Protein AF-A0A9P5T6G3-F1 (afdb_monomer)

Sequence (78 aa):
MVQTGDPLGDGTGGTSIWDRDFEDEFSDDLKHDRPYTLSMANAGPNTNGSQFFITTNATLWLDRKHTIFGRVLSGACD

pLDDT: mean 91.33, std 6.6, range [53.56, 96.44]

InterPro domains:
  IPR002130 Cyclophilin-type peptidyl-prolyl cis-trans isomerase domain [PF00160] (1-75)
  IPR002130 Cyclophilin-type peptidyl-prolyl cis-trans isomerase domain [PR00153] (36-51)
  IPR002130 Cyclophilin-type peptidyl-prolyl cis-trans isomerase domain [PR00153] (51-63)
  IPR002130 Cyclophilin-type peptidyl-prolyl cis-trans isomerase domain [PR00153] (64-78)
  IPR002130 Cyclophilin-type peptidyl-prolyl cis-trans isomerase domain [PS50072] (1-78)
  IPR029000 Cyclophilin-like domain superfamily [G3DSA:2.40.100.10] (1-78)
  IPR029000 Cyclophilin-like domain superfamily [SSF50891] (1-75)
  IPR044666 Cyclophilin-type peptidyl-prolyl cis-trans isomerase, cyclophilin A-like [PTHR45625] (1-75)

Nearest PDB structures (foldseek):
  1zkc-assembly2_B  TM=1.000E+00  e=1.284E-08  Homo sapiens
  7abi-assembly1_t  TM=9.969E-01  e=1.367E-08  Homo sapiens
  1xyh-assembly1_A  TM=1.002E+00  e=1.872E-08  Homo sapiens
  7dvq-assembly1_9  TM=9.954E-01  e=1.872E-08  Homo sapiens
  8i0p-assembly1_9  TM=9.766E-01  e=1.994E-08  Homo sapiens

Secondary structure (DSSP, 8-state):
-EEE--SSSSSS----TTSS-BPPP--TT----SSSEEEEEESSTT-EEEEEEE-SS--GGGTTTS-EEEE--S----

Radius of gyration: 12.5 Å; Cα contacts (8 Å, |Δi|>4): 146; chains: 1; bounding box: 29×27×28 Å

Organism: NCBI:txid152965

Foldseek 3Di:
DAKDQAPVPPPPHFAAPVRAFAAADADPPDALQFFQFKWFDAPFGRRGGRMIDGGGGRDRVCHPVTHTDDGDPDDDDD

Structure (mmCIF, N/CA/C/O backbone):
data_AF-A0A9P5T6G3-F1
#
_entry.id   AF-A0A9P5T6G3-F1
#
loop_
_atom_site.group_PDB
_atom_site.id
_atom_site.type_symbol
_atom_site.label_atom_id
_atom_site.label_alt_id
_atom_site.label_comp_id
_atom_site.label_asym_id
_atom_site.label_entity_id
_atom_site.label_seq_id
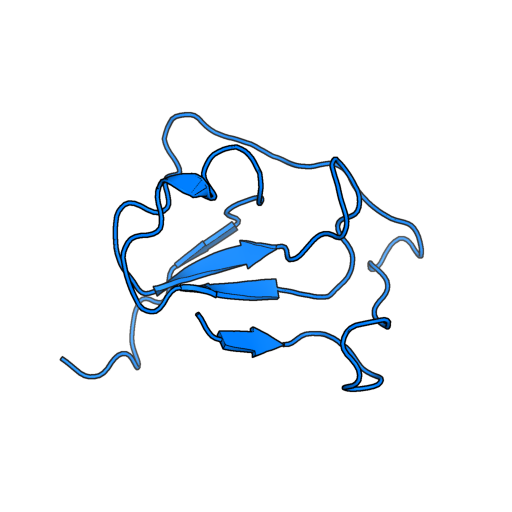_atom_site.pdbx_PDB_ins_code
_atom_site.Cartn_x
_atom_site.Cartn_y
_atom_site.C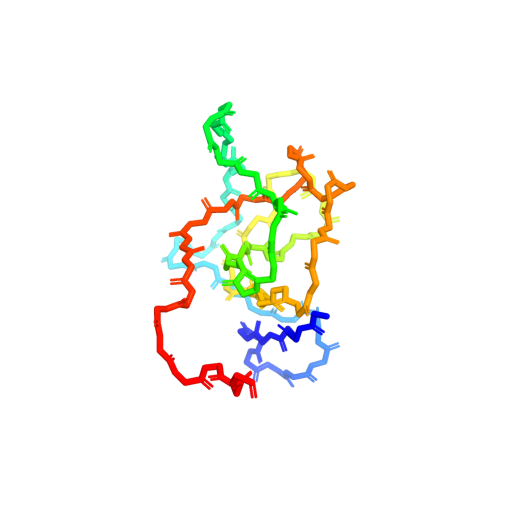artn_z
_atom_site.occupancy
_atom_site.B_iso_or_equiv
_atom_site.auth_seq_id
_atom_site.auth_comp_id
_atom_site.auth_asym_id
_atom_site.auth_atom_id
_atom_site.pdbx_PDB_model_num
ATOM 1 N N . MET A 1 1 ? -1.351 -8.679 8.020 1.00 91.25 1 MET A N 1
ATOM 2 C CA . MET A 1 1 ? -1.494 -8.004 6.713 1.00 91.25 1 MET A CA 1
ATOM 3 C C . MET A 1 1 ? -1.026 -8.949 5.629 1.00 91.25 1 MET A C 1
ATOM 5 O O . MET A 1 1 ? -0.212 -9.816 5.927 1.00 91.25 1 MET A O 1
ATOM 9 N N . VAL A 1 2 ? -1.549 -8.795 4.420 1.00 93.88 2 VAL A N 1
ATOM 10 C CA . VAL A 1 2 ? -1.183 -9.588 3.241 1.00 93.88 2 VAL A CA 1
ATOM 11 C C . VAL A 1 2 ? -0.788 -8.610 2.141 1.00 93.88 2 VAL A C 1
ATOM 13 O O . VAL A 1 2 ? -1.562 -7.698 1.862 1.00 93.88 2 VAL A O 1
ATOM 16 N N . GLN A 1 3 ? 0.403 -8.769 1.563 1.00 94.19 3 GLN A N 1
ATOM 17 C CA . GLN A 1 3 ? 0.977 -7.861 0.562 1.00 94.19 3 GLN A CA 1
ATOM 18 C C . GLN A 1 3 ? 1.033 -8.531 -0.813 1.00 94.19 3 GLN A C 1
ATOM 20 O O . GLN A 1 3 ? 1.240 -9.740 -0.912 1.00 94.19 3 GLN A O 1
ATOM 25 N N . THR A 1 4 ? 0.823 -7.739 -1.862 1.00 93.25 4 THR A N 1
ATOM 26 C CA . THR A 1 4 ? 0.884 -8.154 -3.268 1.00 93.25 4 THR A CA 1
ATOM 27 C C . THR A 1 4 ? 1.233 -6.949 -4.154 1.00 93.25 4 THR A C 1
ATOM 29 O O . THR A 1 4 ? 1.547 -5.871 -3.651 1.00 93.25 4 THR A O 1
ATOM 32 N N . GLY A 1 5 ? 1.179 -7.119 -5.474 1.00 91.06 5 GLY A N 1
ATOM 33 C CA . GLY A 1 5 ? 1.412 -6.046 -6.444 1.00 91.06 5 GLY A CA 1
ATOM 34 C C 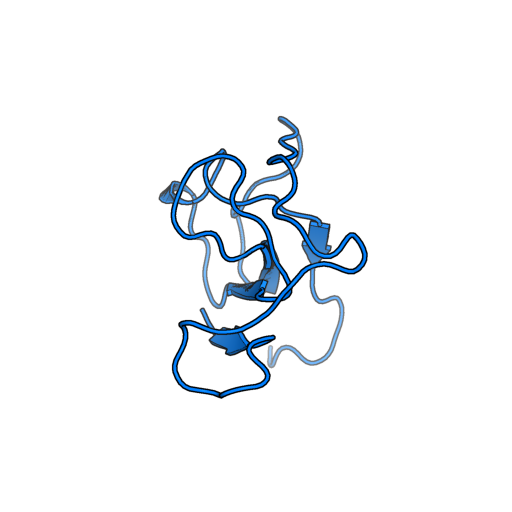. GLY A 1 5 ? 2.866 -5.910 -6.895 1.00 91.06 5 GLY A C 1
ATOM 35 O O . GLY A 1 5 ? 3.197 -4.933 -7.560 1.00 91.06 5 GLY A O 1
ATOM 36 N N . ASP A 1 6 ? 3.717 -6.887 -6.572 1.00 93.31 6 ASP A N 1
ATOM 37 C CA . ASP A 1 6 ? 5.045 -7.037 -7.168 1.00 93.31 6 ASP A CA 1
ATOM 38 C C . ASP A 1 6 ? 4.999 -8.074 -8.313 1.00 93.31 6 ASP A C 1
ATOM 40 O O . ASP A 1 6 ? 4.731 -9.250 -8.048 1.00 93.31 6 ASP A O 1
ATOM 44 N N . PRO A 1 7 ? 5.267 -7.679 -9.573 1.00 90.06 7 PRO A N 1
ATOM 45 C CA . PRO A 1 7 ? 5.357 -8.600 -10.708 1.00 90.06 7 PRO A CA 1
ATOM 46 C C . PRO A 1 7 ? 6.482 -9.640 -10.603 1.00 90.06 7 PRO A C 1
ATOM 48 O O . PRO A 1 7 ? 6.378 -10.697 -11.224 1.00 90.06 7 PRO A O 1
ATOM 51 N N . LEU A 1 8 ? 7.558 -9.340 -9.866 1.00 89.50 8 LEU A N 1
ATOM 52 C CA . LEU A 1 8 ? 8.704 -10.238 -9.685 1.00 89.50 8 LEU A CA 1
ATOM 53 C C . LEU A 1 8 ? 8.479 -11.237 -8.543 1.00 89.50 8 LEU A C 1
ATOM 55 O O . LEU A 1 8 ? 9.041 -12.331 -8.558 1.00 89.50 8 LEU A O 1
ATOM 59 N N . GLY A 1 9 ? 7.625 -10.881 -7.582 1.00 88.25 9 GLY A N 1
ATOM 60 C CA . GLY A 1 9 ? 7.277 -11.717 -6.435 1.00 88.25 9 GLY A CA 1
ATOM 61 C C . GLY A 1 9 ? 8.377 -11.830 -5.374 1.00 88.25 9 GLY A C 1
ATOM 62 O O . GLY A 1 9 ? 8.298 -12.723 -4.531 1.00 88.25 9 GLY A O 1
ATOM 63 N N . ASP A 1 10 ? 9.386 -10.955 -5.401 1.00 89.50 10 ASP A N 1
ATOM 64 C CA . ASP A 1 10 ? 10.502 -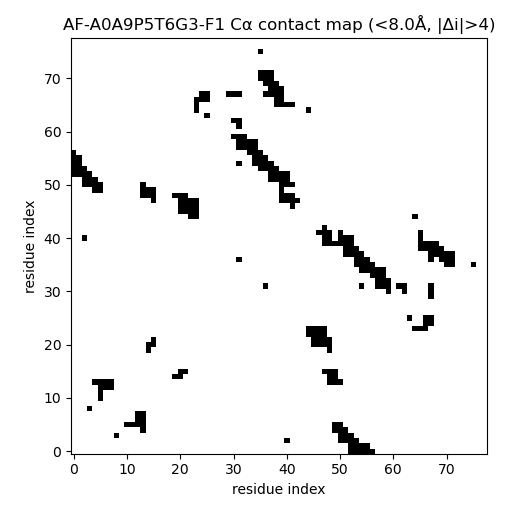10.929 -4.443 1.00 89.50 10 ASP A CA 1
ATOM 65 C C . ASP A 1 10 ? 10.429 -9.754 -3.447 1.00 89.50 10 ASP A C 1
ATOM 67 O O . ASP A 1 10 ? 11.235 -9.664 -2.519 1.00 89.50 10 ASP A O 1
ATOM 71 N N . GLY A 1 11 ? 9.427 -8.887 -3.601 1.00 83.62 11 GLY A N 1
ATOM 72 C CA . GLY A 1 11 ? 9.171 -7.713 -2.774 1.00 83.62 11 GLY A CA 1
ATOM 73 C C . GLY A 1 11 ? 9.938 -6.465 -3.207 1.00 83.62 11 GLY A C 1
ATOM 74 O O . GLY A 1 11 ? 9.754 -5.415 -2.590 1.00 83.62 11 GLY A O 1
ATOM 75 N N . THR A 1 12 ? 10.769 -6.541 -4.250 1.00 85.50 12 THR A N 1
ATOM 76 C CA . THR A 1 12 ? 11.609 -5.423 -4.714 1.00 85.50 12 THR A CA 1
ATOM 77 C C . THR A 1 12 ? 11.123 -4.795 -6.015 1.00 85.50 12 THR A C 1
ATOM 79 O O . THR A 1 12 ? 11.528 -3.679 -6.341 1.00 85.50 12 THR A O 1
ATOM 82 N N . GLY A 1 13 ? 10.258 -5.491 -6.755 1.00 83.06 13 GLY A N 1
ATOM 83 C CA . GLY A 1 13 ? 9.734 -5.021 -8.031 1.00 83.06 13 GLY A CA 1
ATOM 84 C C . GLY A 1 13 ? 8.434 -4.224 -7.926 1.00 83.06 13 GLY A C 1
ATOM 85 O O . GLY A 1 13 ? 7.849 -4.033 -6.860 1.00 83.06 13 GLY A O 1
ATOM 86 N N . GLY A 1 14 ? 7.961 -3.771 -9.084 1.00 85.56 14 GLY A N 1
ATOM 87 C CA . GLY A 1 14 ? 6.718 -3.017 -9.215 1.00 85.56 14 GLY A CA 1
ATOM 88 C C . GLY A 1 14 ? 6.948 -1.536 -9.493 1.00 85.56 14 GLY A C 1
ATOM 89 O O . GLY A 1 14 ? 7.679 -0.862 -8.780 1.00 85.56 14 GLY A O 1
ATOM 90 N N . THR A 1 15 ? 6.305 -1.032 -10.543 1.00 90.69 15 THR A N 1
ATOM 91 C CA . THR A 1 15 ? 6.367 0.374 -10.961 1.00 90.69 15 THR A CA 1
ATOM 92 C C . THR A 1 15 ? 4.955 0.930 -11.054 1.00 90.69 15 THR A C 1
ATOM 94 O O . THR A 1 15 ? 3.999 0.188 -11.300 1.00 90.69 15 THR A O 1
ATOM 97 N N . SER A 1 16 ? 4.803 2.232 -10.838 1.00 92.25 16 SER A N 1
ATOM 98 C CA . SER A 1 16 ? 3.518 2.889 -11.056 1.00 92.25 16 SER A CA 1
ATOM 99 C C . SER A 1 16 ? 3.218 3.017 -12.556 1.00 92.25 16 SER A C 1
ATOM 101 O O . SER A 1 16 ? 4.083 2.844 -13.415 1.00 92.25 16 SER A O 1
ATOM 103 N N . ILE A 1 17 ? 1.990 3.408 -12.893 1.00 93.38 17 ILE A N 1
ATOM 104 C CA . ILE A 1 17 ? 1.611 3.696 -14.286 1.00 93.38 17 ILE A CA 1
ATOM 105 C C . ILE A 1 17 ? 2.379 4.883 -14.894 1.00 93.38 17 ILE A C 1
ATOM 107 O O . ILE A 1 17 ? 2.383 5.051 -16.111 1.00 93.38 17 ILE A O 1
ATOM 111 N N . TRP A 1 18 ? 3.002 5.718 -14.056 1.00 91.81 18 TRP A N 1
ATOM 112 C CA . TRP A 1 18 ? 3.799 6.871 -14.477 1.00 91.81 18 TRP A CA 1
ATOM 113 C C . TRP A 1 18 ? 5.280 6.532 -14.673 1.00 91.81 18 TRP A C 1
ATOM 115 O O . TRP A 1 18 ? 6.067 7.443 -14.926 1.00 91.81 18 TRP A O 1
ATOM 125 N N . ASP A 1 19 ? 5.652 5.255 -14.532 1.00 90.38 19 ASP A N 1
ATOM 126 C CA . ASP A 1 19 ? 7.030 4.753 -14.603 1.00 90.38 19 ASP A CA 1
ATOM 127 C C . ASP A 1 19 ? 7.997 5.464 -13.635 1.00 90.38 19 ASP A C 1
ATOM 129 O O . ASP A 1 19 ? 9.186 5.645 -13.891 1.00 90.38 19 ASP A O 1
ATOM 133 N N . ARG A 1 20 ? 7.446 5.936 -12.513 1.00 91.25 20 ARG A N 1
ATOM 134 C CA . ARG A 1 20 ? 8.158 6.595 -11.416 1.00 91.25 20 ARG A CA 1
ATOM 135 C C . ARG A 1 20 ? 7.387 6.438 -10.116 1.00 91.25 20 ARG A C 1
ATOM 137 O O . ARG A 1 20 ? 6.171 6.238 -10.143 1.00 91.25 20 ARG A O 1
ATOM 144 N N . ASP A 1 21 ? 8.066 6.619 -8.998 1.00 92.69 21 ASP A N 1
ATOM 145 C CA . ASP A 1 21 ? 7.405 6.687 -7.700 1.00 92.69 21 ASP A CA 1
ATOM 146 C C . ASP A 1 21 ? 6.459 7.893 -7.615 1.00 92.69 21 ASP A C 1
ATOM 148 O O . ASP A 1 21 ? 6.693 8.938 -8.239 1.00 92.69 21 ASP A O 1
ATOM 152 N N . PHE A 1 22 ? 5.385 7.748 -6.840 1.00 93.12 22 PHE A N 1
ATOM 153 C CA . PHE A 1 22 ? 4.450 8.836 -6.560 1.00 93.12 22 PHE A CA 1
ATOM 154 C C . PHE A 1 22 ? 4.286 9.109 -5.062 1.00 93.12 22 PHE A C 1
ATOM 156 O O . PHE A 1 22 ? 4.664 8.308 -4.202 1.00 93.12 22 PHE A O 1
ATOM 163 N N . GLU A 1 23 ? 3.756 10.296 -4.771 1.00 95.19 23 GLU A N 1
ATOM 164 C CA . GLU A 1 23 ? 3.649 10.855 -3.426 1.00 95.19 23 GLU A CA 1
ATOM 165 C C . GLU A 1 23 ? 2.672 10.099 -2.523 1.00 95.19 23 GLU A C 1
ATOM 167 O O . GLU A 1 23 ? 1.767 9.408 -2.991 1.00 95.19 23 GLU A O 1
ATOM 172 N N . ASP A 1 24 ? 2.888 10.202 -1.212 1.00 93.94 24 ASP A N 1
ATOM 173 C CA . ASP A 1 24 ? 1.942 9.697 -0.227 1.00 93.94 24 ASP A CA 1
ATOM 174 C C . ASP A 1 24 ? 0.774 10.677 -0.068 1.00 93.94 24 ASP A C 1
ATOM 176 O O . ASP A 1 24 ? 0.952 11.859 0.230 1.00 93.94 24 ASP A O 1
ATOM 180 N N . GLU A 1 25 ? -0.443 10.158 -0.173 1.00 94.94 25 GLU A N 1
ATOM 181 C CA . GLU A 1 25 ? -1.670 10.884 0.138 1.00 94.94 25 GLU A CA 1
ATOM 182 C C . GLU A 1 25 ? -2.185 10.475 1.526 1.00 94.94 25 GLU A C 1
ATOM 184 O O . GLU A 1 25 ? -2.397 9.290 1.809 1.00 94.94 25 GLU A O 1
ATOM 189 N N . PHE A 1 26 ? -2.392 11.454 2.414 1.00 93.56 26 PHE A N 1
ATOM 190 C CA . PHE A 1 26 ? -2.910 11.232 3.767 1.00 93.56 26 PHE A CA 1
ATOM 191 C C . PHE A 1 26 ? -4.148 12.089 4.030 1.00 93.56 26 PHE A C 1
ATOM 193 O O . PHE A 1 26 ? -4.177 13.273 3.700 1.00 93.56 26 PHE A O 1
ATOM 200 N N . SER A 1 27 ? -5.142 11.502 4.695 1.00 91.62 27 SER A N 1
ATOM 201 C CA . SER A 1 27 ? -6.344 12.188 5.174 1.00 91.62 27 SER A CA 1
ATOM 202 C C . SER A 1 27 ? -6.547 11.898 6.657 1.00 91.62 27 SER A C 1
ATOM 204 O O . SER 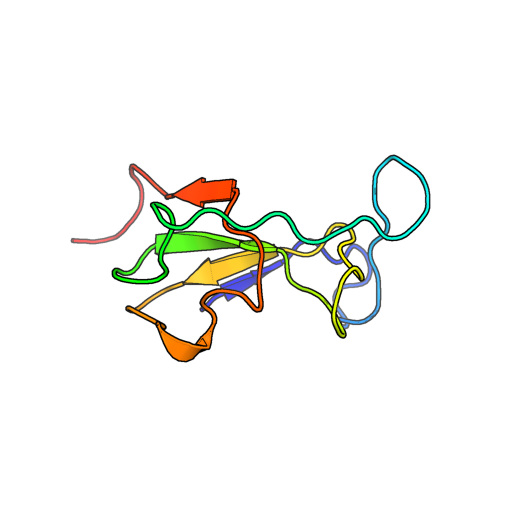A 1 27 ? -6.324 10.772 7.100 1.00 91.62 27 SER A O 1
ATOM 206 N N . ASP A 1 28 ? -6.994 12.895 7.422 1.00 90.56 28 ASP A N 1
ATOM 207 C CA . ASP A 1 28 ? -7.262 12.743 8.858 1.00 90.56 28 ASP A CA 1
ATOM 208 C C . ASP A 1 28 ? -8.463 11.817 9.142 1.00 90.56 28 ASP A C 1
ATOM 210 O O . ASP A 1 28 ? -8.571 11.254 10.238 1.00 90.56 28 ASP A O 1
ATOM 214 N N . ASP A 1 29 ? -9.324 11.608 8.140 1.00 92.12 29 ASP A N 1
ATOM 215 C CA . ASP A 1 29 ? -10.493 10.725 8.205 1.00 92.12 29 ASP A CA 1
ATOM 216 C C . ASP A 1 29 ? -10.154 9.252 7.920 1.00 92.12 29 ASP A C 1
ATOM 218 O O . ASP A 1 29 ? -10.927 8.351 8.261 1.00 92.12 29 ASP A O 1
ATOM 222 N N . LEU A 1 30 ? -9.002 8.982 7.296 1.00 93.56 30 LEU A N 1
ATOM 223 C CA . LEU A 1 30 ? -8.592 7.638 6.897 1.00 93.56 30 LEU A CA 1
ATOM 224 C C . LEU A 1 30 ? -7.573 7.079 7.888 1.00 93.56 30 LEU A C 1
ATOM 226 O O . LEU A 1 30 ? -6.472 7.604 8.040 1.00 93.56 30 LEU A O 1
ATOM 230 N N . LYS A 1 31 ? -7.945 5.985 8.560 1.00 94.75 31 LYS A N 1
ATOM 231 C CA . LYS A 1 31 ? -7.123 5.331 9.587 1.00 94.75 31 LYS A CA 1
ATOM 232 C C . LYS A 1 31 ? -7.150 3.819 9.435 1.00 94.75 31 LYS A C 1
ATOM 234 O O . LYS A 1 31 ? -8.173 3.237 9.064 1.00 94.75 31 LYS A O 1
ATOM 239 N N . HIS A 1 32 ? -6.058 3.168 9.819 1.00 95.00 32 HIS A N 1
ATOM 240 C CA . HIS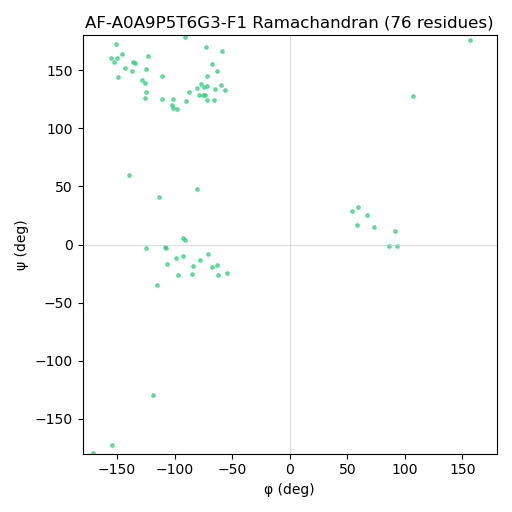 A 1 32 ? -5.960 1.717 9.958 1.00 95.00 32 HIS A CA 1
ATOM 241 C C . HIS A 1 32 ? -6.573 1.254 11.295 1.00 95.00 32 HIS A C 1
ATOM 243 O O . HIS A 1 32 ? -5.976 0.486 12.051 1.00 95.00 32 HIS A O 1
ATOM 249 N N . ASP A 1 33 ? -7.773 1.749 11.600 1.00 94.50 33 ASP A N 1
ATOM 250 C CA . ASP A 1 33 ? -8.500 1.554 12.860 1.00 94.50 33 ASP A CA 1
ATOM 251 C C . ASP A 1 33 ? -9.178 0.182 12.983 1.00 94.50 33 ASP A C 1
ATOM 253 O O . ASP A 1 33 ? -9.610 -0.211 14.064 1.00 94.50 33 ASP A O 1
ATOM 257 N N . ARG A 1 34 ? -9.276 -0.553 11.875 1.00 92.88 34 ARG A N 1
ATOM 258 C CA . ARG A 1 34 ? -9.958 -1.845 11.785 1.00 92.88 34 ARG A CA 1
ATOM 259 C C . ARG A 1 34 ? -9.305 -2.725 10.706 1.00 92.88 34 ARG A C 1
ATOM 261 O O . ARG A 1 34 ? -8.593 -2.201 9.834 1.00 92.88 34 ARG A O 1
ATOM 268 N N . PRO A 1 35 ? -9.525 -4.052 10.746 1.00 93.88 35 PRO A N 1
ATOM 269 C CA . PRO A 1 35 ? -9.037 -4.958 9.713 1.00 93.88 35 PRO A CA 1
ATOM 270 C C . PRO A 1 35 ? -9.581 -4.611 8.322 1.00 93.88 35 PRO A C 1
ATOM 272 O O . PRO A 1 35 ? -10.534 -3.847 8.158 1.00 93.88 35 PRO A O 1
ATOM 275 N N . TYR A 1 36 ? -8.960 -5.216 7.316 1.00 94.69 36 TYR A N 1
ATOM 276 C CA . TYR A 1 36 ? -9.346 -5.165 5.911 1.00 94.69 36 TYR A CA 1
ATOM 277 C C . TYR A 1 36 ? -9.205 -3.791 5.244 1.00 94.69 36 TYR A C 1
ATOM 279 O O . TYR A 1 36 ? -9.871 -3.495 4.251 1.00 94.69 36 TYR A O 1
ATOM 287 N N . THR A 1 37 ? -8.316 -2.952 5.776 1.00 95.81 37 THR A N 1
ATOM 288 C CA . THR A 1 37 ? -7.948 -1.660 5.182 1.00 95.81 37 THR A CA 1
ATOM 289 C C . THR A 1 37 ? -6.932 -1.880 4.060 1.00 95.81 37 THR A C 1
ATOM 291 O O . THR A 1 37 ? -6.007 -2.677 4.228 1.00 95.81 37 THR A O 1
ATOM 294 N N . LEU A 1 38 ? -7.136 -1.211 2.922 1.00 95.81 38 LEU A N 1
ATOM 295 C CA . LEU A 1 38 ? -6.334 -1.330 1.704 1.00 95.81 38 LEU A CA 1
ATOM 296 C C . LEU A 1 38 ? -5.389 -0.130 1.582 1.00 95.81 38 LEU A C 1
ATOM 298 O O . LEU A 1 38 ? -5.858 1.013 1.510 1.00 95.81 38 LEU A O 1
ATOM 302 N N . SER A 1 39 ? -4.085 -0.404 1.546 1.00 96.31 39 SER A N 1
ATOM 303 C CA . SER A 1 39 ? -3.056 0.637 1.621 1.00 96.31 39 SER A CA 1
ATOM 304 C C . SER A 1 39 ? -1.844 0.345 0.743 1.00 96.31 39 SER A C 1
ATOM 306 O O . SER A 1 39 ? -1.523 -0.815 0.483 1.00 96.31 39 SER A O 1
ATOM 308 N N . MET A 1 40 ? -1.169 1.399 0.285 1.00 96.00 40 MET A N 1
ATOM 309 C CA . MET A 1 40 ? 0.029 1.290 -0.552 1.00 96.00 40 MET A CA 1
ATOM 310 C C . MET A 1 40 ? 1.230 0.793 0.258 1.00 96.00 40 MET A C 1
ATOM 312 O O . MET A 1 40 ? 1.475 1.257 1.374 1.00 96.00 40 MET A O 1
ATOM 316 N N . ALA A 1 41 ? 2.001 -0.131 -0.315 1.00 93.75 41 ALA A N 1
ATOM 317 C CA . ALA A 1 41 ? 3.310 -0.491 0.210 1.00 93.75 41 ALA A CA 1
ATOM 318 C C . ALA A 1 41 ? 4.357 0.456 -0.392 1.00 93.75 41 ALA A C 1
ATOM 320 O O . ALA A 1 41 ? 4.389 0.660 -1.604 1.00 93.75 41 ALA A O 1
ATOM 321 N N . ASN A 1 42 ? 5.206 1.023 0.461 1.00 91.19 42 ASN A N 1
ATOM 322 C CA . ASN A 1 42 ? 6.279 1.932 0.071 1.00 91.19 42 ASN A CA 1
ATOM 323 C C . ASN A 1 42 ? 7.583 1.537 0.792 1.00 91.19 42 ASN A C 1
ATOM 325 O O . ASN A 1 42 ? 7.556 0.876 1.835 1.00 91.19 42 ASN A O 1
ATOM 329 N N . ALA A 1 43 ? 8.729 1.910 0.220 1.00 87.56 43 ALA A N 1
ATOM 330 C CA . ALA A 1 43 ? 10.062 1.688 0.798 1.00 87.56 43 ALA A CA 1
ATOM 331 C C . ALA A 1 43 ? 10.550 2.886 1.645 1.00 87.56 43 ALA A C 1
ATOM 333 O O . ALA A 1 43 ? 11.688 2.922 2.114 1.00 87.56 43 ALA A O 1
ATOM 334 N N . GLY A 1 44 ? 9.682 3.878 1.836 1.00 88.88 44 GLY A N 1
ATOM 335 C CA . GLY A 1 44 ? 9.955 5.166 2.456 1.00 88.88 44 GLY A CA 1
ATOM 336 C C . GLY A 1 44 ? 8.942 6.220 1.988 1.00 88.88 44 GLY A C 1
ATOM 337 O O . GLY A 1 44 ? 8.104 5.925 1.132 1.00 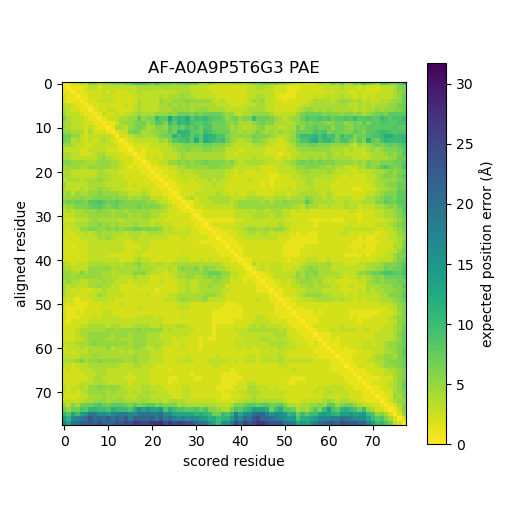88.88 44 GLY A O 1
ATOM 338 N N . PRO A 1 45 ? 9.007 7.450 2.524 1.00 90.00 45 PRO A N 1
ATOM 339 C CA . PRO A 1 45 ? 8.077 8.512 2.147 1.00 90.00 45 PRO A CA 1
ATOM 340 C C . PRO A 1 45 ? 8.090 8.779 0.637 1.00 90.00 45 PRO A C 1
ATOM 342 O O . PRO A 1 45 ? 9.165 8.945 0.060 1.00 90.00 45 PRO A O 1
ATOM 345 N N . ASN A 1 46 ? 6.909 8.873 0.024 1.00 90.75 46 ASN A N 1
ATOM 346 C CA . ASN A 1 46 ? 6.703 9.173 -1.400 1.00 90.75 46 ASN A CA 1
ATOM 347 C C . ASN A 1 46 ? 7.349 8.168 -2.375 1.00 90.75 46 ASN A C 1
ATOM 349 O O . ASN A 1 46 ? 7.795 8.555 -3.454 1.00 90.75 46 ASN A O 1
ATOM 353 N N . THR A 1 47 ? 7.423 6.890 -1.991 1.00 91.62 47 THR A N 1
ATOM 354 C CA . THR A 1 47 ? 7.949 5.801 -2.843 1.00 91.62 47 THR A CA 1
ATOM 355 C C . THR A 1 47 ? 6.856 4.805 -3.225 1.00 91.62 47 THR A C 1
ATOM 357 O O . THR A 1 47 ? 7.041 3.589 -3.169 1.00 91.62 47 THR A O 1
ATOM 360 N N . ASN A 1 48 ? 5.661 5.317 -3.537 1.00 92.12 48 ASN A N 1
ATOM 361 C CA . ASN A 1 48 ? 4.550 4.461 -3.933 1.00 92.12 48 ASN A CA 1
ATOM 362 C C . ASN A 1 48 ? 4.749 3.959 -5.369 1.00 92.12 48 ASN A C 1
ATOM 364 O O . ASN A 1 48 ? 4.962 4.746 -6.292 1.00 92.12 48 ASN A O 1
ATOM 368 N N . GLY A 1 49 ? 4.642 2.641 -5.543 1.00 92.56 49 GLY A N 1
ATOM 369 C CA . GLY A 1 49 ? 4.727 1.949 -6.831 1.00 92.56 49 GLY A CA 1
ATOM 370 C C . GLY A 1 49 ? 3.433 1.197 -7.150 1.00 92.56 49 GLY A C 1
ATOM 371 O O . GLY A 1 49 ? 2.341 1.753 -7.066 1.00 92.56 49 GLY A O 1
ATOM 372 N N . SER A 1 50 ? 3.538 -0.086 -7.502 1.00 94.31 50 SER A N 1
ATOM 373 C CA . SER A 1 50 ? 2.373 -0.965 -7.725 1.00 94.31 50 SER A CA 1
ATOM 374 C C . SER A 1 50 ? 2.020 -1.859 -6.535 1.00 94.31 50 SER A C 1
ATOM 376 O O . SER A 1 50 ? 0.970 -2.504 -6.541 1.00 94.31 50 SER A O 1
ATOM 378 N N . GLN A 1 51 ? 2.894 -1.938 -5.532 1.00 95.12 51 GLN A N 1
ATOM 379 C CA . GLN A 1 51 ? 2.697 -2.820 -4.391 1.00 95.12 51 GLN A CA 1
ATOM 380 C C . GLN A 1 51 ? 1.670 -2.245 -3.408 1.00 95.12 51 GLN A C 1
ATOM 382 O O . GLN A 1 51 ? 1.683 -1.059 -3.077 1.00 95.12 51 GLN A O 1
ATOM 387 N N . PHE A 1 52 ? 0.798 -3.104 -2.889 1.00 95.75 52 PHE A N 1
ATOM 388 C CA . PHE A 1 52 ? -0.199 -2.740 -1.885 1.00 95.75 52 PHE A CA 1
ATOM 389 C C . PHE A 1 52 ? -0.438 -3.896 -0.917 1.00 95.75 52 PHE A C 1
ATOM 391 O O . PHE A 1 52 ? -0.088 -5.051 -1.178 1.00 95.75 52 PHE A O 1
ATOM 398 N N . PHE A 1 53 ? -1.056 -3.592 0.217 1.00 95.69 53 PHE A N 1
ATOM 399 C CA . PHE A 1 53 ? -1.401 -4.586 1.218 1.00 95.69 53 PHE A CA 1
ATOM 400 C C . PHE A 1 53 ? -2.812 -4.403 1.766 1.00 95.69 53 PHE A C 1
ATOM 402 O O . PHE A 1 53 ? -3.398 -3.320 1.743 1.00 95.69 53 PHE A O 1
ATOM 409 N N . ILE A 1 54 ? -3.339 -5.505 2.298 1.00 95.94 54 ILE A N 1
ATOM 410 C CA . ILE A 1 54 ? -4.596 -5.555 3.039 1.00 95.94 54 ILE A CA 1
ATOM 411 C C . ILE A 1 54 ? -4.274 -5.839 4.503 1.00 95.94 54 ILE A C 1
ATOM 413 O O . ILE A 1 54 ? -3.603 -6.829 4.827 1.00 95.94 54 ILE A O 1
ATOM 417 N N . THR A 1 55 ? -4.742 -4.996 5.419 1.00 95.56 55 THR A N 1
ATOM 418 C CA . THR A 1 55 ? -4.592 -5.272 6.851 1.00 95.56 55 THR A CA 1
ATOM 419 C C . THR A 1 55 ? -5.511 -6.415 7.278 1.00 95.56 55 THR A C 1
ATOM 421 O O . THR A 1 55 ? -6.61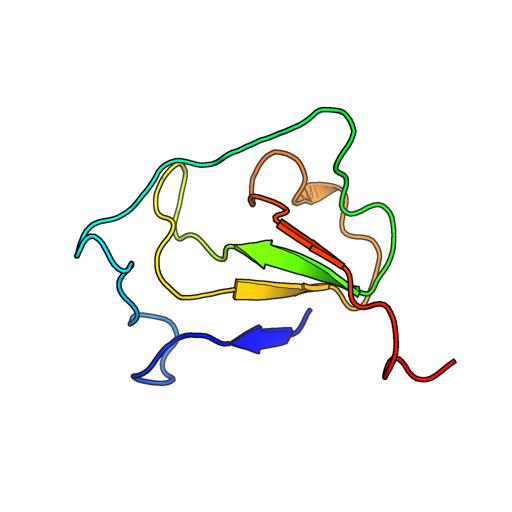8 -6.571 6.781 1.00 95.56 55 THR A O 1
ATOM 424 N N . THR A 1 56 ? -5.061 -7.245 8.216 1.00 94.19 56 THR A N 1
ATOM 425 C CA . THR A 1 56 ? -5.874 -8.331 8.806 1.00 94.19 56 THR A CA 1
ATOM 426 C C . THR A 1 56 ? -6.269 -8.025 10.251 1.00 94.19 56 THR A C 1
ATOM 428 O O . THR A 1 56 ? -6.964 -8.805 10.885 1.00 94.19 56 THR A O 1
ATOM 431 N N . ASN A 1 57 ? -5.804 -6.895 10.783 1.00 94.31 57 ASN A N 1
ATOM 432 C CA . ASN A 1 57 ? -6.125 -6.363 12.102 1.00 94.31 57 ASN A CA 1
ATOM 433 C C . ASN A 1 57 ? -6.025 -4.824 12.038 1.00 94.31 57 ASN A C 1
ATOM 435 O O . ASN A 1 57 ? -5.569 -4.288 11.023 1.00 94.31 57 ASN A O 1
ATOM 439 N N . ALA A 1 58 ? -6.433 -4.122 13.092 1.00 94.81 58 ALA A N 1
ATOM 440 C CA . ALA A 1 58 ? -6.143 -2.702 13.257 1.00 94.81 58 ALA A CA 1
ATOM 441 C C . ALA A 1 58 ? -4.625 -2.488 13.404 1.00 94.81 58 ALA A C 1
ATOM 443 O O . ALA A 1 58 ? -3.953 -3.197 14.157 1.00 94.81 58 ALA A O 1
ATOM 444 N N . THR A 1 59 ? -4.079 -1.516 12.677 1.00 94.81 59 THR A N 1
ATOM 445 C CA . THR A 1 59 ? -2.636 -1.243 12.597 1.00 94.81 59 THR A CA 1
ATOM 446 C C . THR A 1 59 ? -2.363 0.260 12.615 1.00 94.81 59 THR A C 1
ATOM 448 O O . THR A 1 59 ? -1.772 0.804 11.686 1.00 94.81 59 THR A O 1
ATOM 451 N N . LEU A 1 60 ? -2.785 0.942 13.684 1.00 93.75 60 LEU A N 1
ATOM 452 C CA . LEU A 1 60 ? -2.691 2.407 13.839 1.00 93.75 60 LEU A CA 1
ATOM 453 C C . LEU A 1 60 ? -1.267 2.972 13.656 1.00 93.75 60 LEU A C 1
ATOM 455 O O . LEU A 1 60 ? -1.093 4.126 13.292 1.00 93.75 60 LEU A O 1
ATOM 459 N N . TRP A 1 61 ? -0.222 2.168 13.873 1.00 92.94 61 TRP A N 1
ATOM 460 C CA . TRP A 1 61 ? 1.174 2.587 13.671 1.00 92.94 61 TRP A CA 1
ATOM 461 C C . TRP A 1 61 ? 1.578 2.764 12.195 1.00 92.94 61 TRP A C 1
ATOM 463 O O . TRP A 1 61 ? 2.698 3.219 11.931 1.00 92.94 61 TRP A O 1
ATOM 473 N N . LEU A 1 62 ? 0.708 2.367 11.257 1.00 92.88 62 LEU A N 1
ATOM 474 C CA . LEU A 1 62 ? 0.846 2.577 9.812 1.00 92.88 62 LEU A CA 1
ATOM 475 C C . LEU A 1 62 ? 0.155 3.867 9.339 1.00 92.88 62 LEU A C 1
ATOM 477 O O . LEU A 1 62 ? 0.357 4.283 8.195 1.00 92.88 62 LEU A O 1
ATOM 481 N N . ASP A 1 63 ? -0.633 4.514 10.204 1.00 91.44 63 ASP A N 1
ATOM 482 C CA . ASP A 1 63 ? -1.265 5.795 9.893 1.00 91.44 63 ASP A CA 1
ATOM 483 C C . ASP A 1 63 ? -0.194 6.843 9.578 1.00 91.44 63 ASP A C 1
ATOM 485 O O . ASP A 1 63 ? 0.839 6.927 10.248 1.00 91.44 63 ASP A O 1
ATOM 489 N N . ARG A 1 64 ? -0.442 7.640 8.533 1.00 90.44 64 ARG A N 1
ATOM 490 C CA . ARG A 1 64 ? 0.496 8.653 8.014 1.00 90.44 64 ARG A CA 1
ATOM 491 C C . ARG A 1 64 ? 1.862 8.106 7.566 1.00 90.44 64 ARG A C 1
ATOM 493 O O . ARG A 1 64 ? 2.808 8.877 7.430 1.00 90.44 64 ARG A O 1
ATOM 500 N N . LYS A 1 65 ? 1.973 6.790 7.357 1.00 92.50 65 LYS A N 1
ATOM 501 C CA . LYS A 1 65 ? 3.136 6.139 6.728 1.00 92.50 65 LYS A CA 1
ATOM 502 C C . LYS A 1 65 ? 2.785 5.480 5.406 1.00 92.50 65 LYS A C 1
ATOM 504 O O . LYS A 1 65 ? 3.603 5.479 4.500 1.00 92.50 65 LYS A O 1
ATOM 509 N N . HIS A 1 66 ? 1.577 4.935 5.316 1.00 94.31 66 HIS A N 1
ATOM 510 C CA . HIS A 1 66 ? 1.063 4.286 4.118 1.00 94.31 66 HIS A CA 1
ATOM 511 C C . HIS A 1 66 ? -0.254 4.933 3.711 1.00 94.31 66 HIS A C 1
ATOM 513 O O . HIS A 1 66 ? -1.145 5.114 4.548 1.00 94.31 66 HIS A O 1
ATOM 519 N N . THR A 1 67 ? -0.372 5.283 2.433 1.00 95.81 67 THR A N 1
ATOM 520 C CA . THR A 1 67 ? -1.596 5.846 1.859 1.00 95.81 67 THR A CA 1
ATOM 521 C C . THR A 1 67 ? -2.710 4.816 1.875 1.00 95.81 67 THR A C 1
ATOM 523 O O . THR A 1 67 ? -2.560 3.723 1.330 1.00 95.81 67 THR A O 1
ATOM 526 N N . ILE A 1 68 ? -3.835 5.180 2.486 1.00 96.44 68 ILE A N 1
ATOM 527 C CA . ILE A 1 68 ? -5.062 4.383 2.485 1.00 96.44 68 ILE A CA 1
ATOM 528 C C . ILE A 1 68 ? -5.886 4.812 1.278 1.00 96.44 68 ILE A C 1
ATOM 530 O O . ILE A 1 68 ? -6.252 5.980 1.172 1.00 96.44 68 ILE A O 1
ATOM 534 N N . PHE A 1 69 ? -6.226 3.866 0.408 1.00 95.50 69 PHE A N 1
ATOM 535 C CA . PHE A 1 69 ? -7.019 4.147 -0.796 1.00 95.50 69 PHE A CA 1
ATOM 536 C C . PHE A 1 69 ? -8.285 3.288 -0.903 1.00 95.50 69 PHE A C 1
ATOM 538 O O . PHE A 1 69 ? -9.086 3.469 -1.818 1.00 95.50 69 PHE A O 1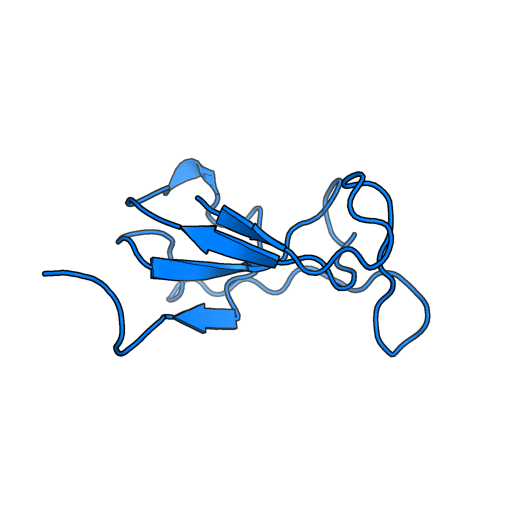
ATOM 545 N N . GLY A 1 70 ? -8.510 2.360 0.033 1.00 94.94 70 GLY A N 1
ATOM 546 C CA . GLY A 1 70 ? -9.716 1.542 0.016 1.00 94.94 70 GLY A CA 1
ATOM 547 C C . GLY A 1 70 ? -9.921 0.683 1.257 1.00 94.94 70 GLY A C 1
ATOM 548 O O . GLY A 1 70 ? -9.138 0.684 2.207 1.00 94.94 70 GLY A O 1
ATOM 549 N N . ARG A 1 71 ? -11.012 -0.081 1.237 1.00 93.81 71 ARG A N 1
ATOM 550 C CA . ARG A 1 71 ? -11.343 -1.093 2.243 1.00 93.81 71 ARG A CA 1
ATOM 551 C C . ARG A 1 71 ? -12.132 -2.218 1.586 1.00 93.81 71 ARG A C 1
ATOM 553 O O . ARG A 1 71 ? -12.941 -1.974 0.693 1.00 93.81 71 ARG A O 1
ATOM 560 N N . VAL A 1 72 ? -11.903 -3.445 2.041 1.00 93.38 72 VAL A N 1
ATOM 561 C CA . VAL A 1 72 ? -12.659 -4.612 1.574 1.00 93.38 72 VAL A CA 1
ATOM 562 C C . VAL A 1 72 ? -14.070 -4.568 2.166 1.00 93.38 72 VAL A C 1
ATOM 564 O O . VAL A 1 72 ? -14.229 -4.412 3.374 1.00 93.38 72 VAL A O 1
ATOM 567 N N . LEU A 1 73 ? -15.092 -4.700 1.315 1.00 91.38 73 LEU A N 1
ATOM 568 C CA . LEU A 1 73 ? -16.504 -4.683 1.726 1.00 91.38 73 LEU A CA 1
ATOM 569 C C . LEU A 1 73 ? -17.105 -6.085 1.911 1.00 91.38 73 LEU A C 1
ATOM 571 O O . LEU A 1 73 ? -18.068 -6.242 2.651 1.00 91.38 73 LEU A O 1
ATOM 575 N N . SER A 1 74 ? -16.576 -7.093 1.216 1.00 90.25 74 SER A N 1
ATOM 576 C CA . SER A 1 74 ? -17.070 -8.474 1.244 1.00 90.25 74 SER A CA 1
ATOM 577 C C . SER A 1 74 ? -15.934 -9.454 0.930 1.00 90.25 74 SER A C 1
ATOM 579 O O . SER A 1 74 ? -14.943 -9.064 0.312 1.00 90.25 74 SER A O 1
ATOM 581 N N . GLY A 1 75 ? -16.065 -10.712 1.361 1.00 83.06 75 GLY A N 1
ATOM 582 C CA . GLY A 1 75 ? -15.036 -11.752 1.211 1.00 83.06 75 GLY A CA 1
ATOM 583 C C . GLY A 1 75 ? -14.086 -11.889 2.407 1.00 83.06 75 GLY A C 1
ATOM 584 O O . GLY A 1 75 ? -13.222 -12.763 2.403 1.00 83.06 75 GLY A O 1
ATOM 585 N N . ALA A 1 76 ? -14.259 -11.066 3.441 1.00 74.12 76 ALA A N 1
ATOM 586 C CA . ALA A 1 76 ? -13.714 -11.338 4.764 1.00 74.12 76 ALA A CA 1
ATOM 587 C C . ALA A 1 76 ? -14.551 -12.443 5.427 1.00 74.12 76 ALA A C 1
ATOM 589 O O . ALA A 1 76 ? -15.776 -12.408 5.342 1.00 74.12 76 ALA A O 1
ATOM 590 N N . CYS A 1 77 ? -13.903 -13.430 6.051 1.00 61.53 77 CYS A N 1
ATOM 591 C CA . CYS A 1 77 ? -14.618 -14.388 6.889 1.00 61.53 77 CYS A CA 1
ATOM 592 C C . CYS A 1 77 ? -15.039 -13.661 8.172 1.00 61.53 77 CYS A C 1
ATOM 594 O O . CYS A 1 77 ? -14.176 -13.066 8.825 1.00 61.53 77 CYS A O 1
ATOM 596 N N . ASP A 1 78 ? -16.338 -13.680 8.474 1.00 53.56 78 ASP A N 1
ATOM 597 C CA . ASP A 1 78 ? -16.876 -13.285 9.783 1.00 53.56 78 ASP A CA 1
ATOM 598 C C . ASP A 1 78 ? -16.425 -14.265 10.879 1.00 53.56 78 ASP A C 1
ATOM 600 O O . ASP A 1 78 ? -16.349 -15.487 10.590 1.00 53.56 78 ASP A O 1
#

Mean predicted aligned error: 3.9 Å

Solvent-accessible surface area (backbone atoms only — not comparable to full-atom values): 4676 Å² total; per-residue (Å²): 102,51,76,49,51,31,87,73,71,78,78,80,47,50,60,26,99,78,76,44,64,37,74,69,58,81,56,97,89,62,68,32,76,42,52,37,33,27,30,44,42,56,92,51,89,46,39,35,40,42,26,31,32,36,31,70,46,57,42,63,89,44,47,89,71,39,28,68,82,50,61,69,88,72,90,73,85,130